Protein AF-A0A8T1V384-F1 (afdb_monomer)

pLDDT: mean 71.71, std 11.44, range [40.44, 91.75]

Secondary structure (DSSP, 8-state):
--------HHHHHHHHHHHHHHHHHHHHHHHTTTHHHHHHHHHHT--GGG-----

Radius of gyration: 18.66 Å; Cα contacts (8 Å, |Δi|>4): 16; chains: 1; bounding box: 36×17×56 Å

Organism: NCBI:txid29920

Nearest PDB structures (foldseek):
  6m10-assembly3_D  TM=4.233E-01  e=6.270E+00  Pseudomonas aeruginosa PAO1
  1etq-assembly1_A  TM=3.494E-01  e=8.924E+00  Escherichia coli

Structure (mmCIF, N/CA/C/O backbone):
data_AF-A0A8T1V384-F1
#
_entry.id   AF-A0A8T1V384-F1
#
loop_
_atom_site.group_PDB
_atom_site.id
_atom_site.type_symbol
_atom_site.label_atom_id
_atom_site.label_alt_id
_atom_site.label_comp_id
_atom_site.label_asym_id
_atom_site.label_entity_id
_atom_site.label_seq_id
_atom_site.pdbx_PDB_ins_code
_atom_site.Cartn_x
_atom_site.Cartn_y
_atom_site.Cartn_z
_atom_site.occupancy
_atom_site.B_iso_or_equiv
_atom_site.auth_seq_id
_atom_site.auth_comp_id
_atom_site.auth_asym_id
_atom_site.auth_atom_id
_atom_site.pdbx_PDB_model_num
ATOM 1 N N . MET A 1 1 ? 7.635 3.098 -37.068 1.00 44.59 1 MET A N 1
ATOM 2 C CA . MET A 1 1 ? 8.516 2.470 -36.065 1.00 44.59 1 MET A CA 1
ATOM 3 C C . MET A 1 1 ? 8.314 3.243 -34.782 1.00 44.59 1 MET A C 1
ATOM 5 O O . MET A 1 1 ? 8.768 4.377 -34.710 1.00 44.59 1 MET A O 1
ATOM 9 N N . ASP A 1 2 ? 7.558 2.690 -33.836 1.00 52.84 2 ASP A N 1
ATOM 10 C CA . ASP A 1 2 ? 7.440 3.258 -32.493 1.00 52.84 2 ASP A CA 1
ATOM 11 C C . ASP A 1 2 ? 8.798 3.142 -31.806 1.00 52.84 2 ASP A C 1
ATOM 13 O O . ASP A 1 2 ? 9.151 2.100 -31.253 1.00 52.84 2 ASP A O 1
ATOM 17 N N . ALA A 1 3 ? 9.593 4.206 -31.897 1.00 58.22 3 ALA A N 1
ATOM 18 C CA . ALA A 1 3 ? 10.771 4.377 -31.072 1.00 58.22 3 ALA A CA 1
ATOM 19 C C . ALA A 1 3 ? 10.281 4.596 -29.637 1.00 58.22 3 ALA A C 1
ATOM 21 O O . ALA A 1 3 ? 10.124 5.724 -29.179 1.00 58.22 3 ALA A O 1
ATOM 22 N N . ARG A 1 4 ? 9.966 3.501 -28.937 1.00 65.44 4 ARG A N 1
ATOM 23 C CA . ARG A 1 4 ? 9.849 3.518 -27.481 1.00 65.44 4 ARG A CA 1
ATOM 24 C C . ARG A 1 4 ? 11.232 3.868 -26.968 1.00 65.44 4 ARG A C 1
ATOM 26 O O . ARG A 1 4 ? 12.099 3.003 -26.902 1.00 65.44 4 ARG A O 1
ATOM 33 N N . GLU A 1 5 ? 11.440 5.150 -26.706 1.00 73.69 5 GLU A N 1
ATOM 34 C CA . GLU A 1 5 ? 12.674 5.648 -26.127 1.00 73.69 5 GLU A CA 1
ATOM 35 C C . GLU A 1 5 ? 12.892 4.905 -24.809 1.00 73.69 5 GLU A C 1
ATOM 37 O O . GLU A 1 5 ? 12.103 4.998 -23.861 1.00 73.69 5 GLU A O 1
ATOM 42 N N . GLU A 1 6 ? 13.891 4.027 -24.810 1.00 81.06 6 GLU A N 1
ATOM 43 C CA . GLU A 1 6 ? 14.055 3.076 -23.730 1.00 81.06 6 GLU A CA 1
ATOM 44 C C . GLU A 1 6 ? 14.687 3.794 -22.543 1.00 81.06 6 GLU A C 1
ATOM 46 O O . GLU A 1 6 ? 15.824 4.260 -22.599 1.00 81.06 6 GLU A O 1
ATOM 51 N N . MET A 1 7 ? 13.927 3.908 -21.454 1.00 82.88 7 MET A N 1
ATOM 52 C CA . MET A 1 7 ? 14.399 4.593 -20.257 1.00 82.88 7 MET A CA 1
ATOM 53 C C . MET A 1 7 ? 15.672 3.932 -19.727 1.00 82.88 7 MET A C 1
ATOM 55 O O . MET A 1 7 ? 15.747 2.704 -19.577 1.00 82.88 7 MET A O 1
ATOM 59 N N . THR A 1 8 ? 16.645 4.760 -19.358 1.00 91.12 8 THR A N 1
ATOM 60 C CA . THR A 1 8 ? 17.842 4.292 -18.660 1.00 91.12 8 THR A CA 1
ATOM 61 C C . THR A 1 8 ? 17.457 3.601 -17.344 1.00 91.12 8 THR A C 1
ATOM 63 O O . THR A 1 8 ? 16.417 3.917 -16.749 1.00 91.12 8 THR A O 1
ATOM 66 N N . PRO A 1 9 ? 18.287 2.682 -16.824 1.00 91.19 9 PRO A N 1
ATOM 67 C CA . PRO A 1 9 ? 18.006 2.010 -15.555 1.00 91.19 9 PRO A CA 1
ATOM 68 C C . PRO A 1 9 ? 17.716 2.981 -14.395 1.00 91.19 9 PRO A C 1
ATOM 70 O O . PRO A 1 9 ? 16.808 2.739 -13.601 1.00 91.19 9 PRO A O 1
ATOM 73 N N . GLY A 1 10 ? 18.425 4.115 -14.334 1.00 91.75 10 GLY A N 1
ATOM 74 C CA . GLY A 1 10 ? 18.202 5.147 -13.317 1.00 91.75 10 GLY A CA 1
ATOM 75 C C . GLY A 1 10 ? 16.838 5.832 -13.439 1.00 91.75 10 GLY A C 1
ATOM 76 O O . GLY A 1 10 ? 16.156 6.032 -12.434 1.00 91.75 10 GLY A O 1
ATOM 77 N N . GLN A 1 11 ? 16.397 6.124 -14.664 1.00 82.50 11 GLN A N 1
ATOM 78 C CA . GLN A 1 11 ? 15.072 6.694 -14.921 1.00 82.50 11 GLN A CA 1
ATOM 79 C C . GLN A 1 11 ? 13.952 5.703 -14.577 1.00 82.50 11 GLN A C 1
ATOM 81 O O . GLN A 1 11 ? 12.967 6.097 -13.957 1.00 82.50 11 GLN A O 1
ATOM 86 N N . LYS A 1 12 ? 14.120 4.410 -14.891 1.00 86.06 12 LYS A N 1
ATOM 87 C CA . LYS A 1 12 ? 13.161 3.358 -14.502 1.00 86.06 12 LYS A CA 1
ATOM 88 C C . LYS A 1 12 ? 13.005 3.287 -12.978 1.00 86.06 12 LYS A C 1
ATOM 90 O O . LYS A 1 12 ? 11.887 3.294 -12.471 1.00 86.06 12 LYS A O 1
ATOM 95 N N . GLN A 1 13 ? 14.116 3.294 -12.237 1.00 88.75 13 GLN A N 1
ATOM 96 C CA . GLN A 1 13 ? 14.090 3.300 -10.767 1.00 88.75 13 GLN A CA 1
ATOM 97 C C . GLN A 1 13 ? 13.466 4.572 -10.187 1.00 88.75 13 GLN A C 1
ATOM 99 O O . GLN A 1 13 ? 12.776 4.521 -9.170 1.00 88.75 13 GLN A O 1
ATOM 104 N N . PHE A 1 14 ? 13.718 5.725 -10.806 1.00 83.38 14 PHE A N 1
ATOM 105 C CA . PHE A 1 14 ? 13.102 6.984 -10.401 1.00 83.38 14 PHE A CA 1
ATOM 106 C C . PHE A 1 14 ? 11.578 6.944 -10.562 1.00 83.38 14 PHE A C 1
ATOM 108 O O . PHE A 1 14 ? 10.866 7.229 -9.605 1.00 83.38 14 PHE A O 1
ATOM 115 N N . VAL A 1 15 ? 11.081 6.489 -11.715 1.00 83.12 15 VAL A N 1
ATOM 116 C CA . VAL A 1 15 ? 9.640 6.350 -11.975 1.00 83.12 15 VAL A CA 1
ATOM 117 C C . VAL A 1 15 ? 8.973 5.388 -10.992 1.00 83.12 15 VAL A C 1
ATOM 119 O O . VAL A 1 15 ? 7.931 5.723 -10.435 1.00 83.12 15 VAL A O 1
ATOM 122 N N . VAL A 1 16 ? 9.587 4.233 -10.713 1.00 85.25 16 VAL A N 1
ATOM 123 C CA . VAL A 1 16 ? 9.073 3.286 -9.706 1.00 85.25 16 VAL A CA 1
ATOM 124 C C . VAL A 1 16 ? 8.943 3.951 -8.333 1.00 85.25 16 VAL A C 1
ATOM 126 O O . VAL A 1 16 ? 7.904 3.817 -7.691 1.00 85.25 16 VAL A O 1
ATOM 129 N N . ARG A 1 17 ? 9.952 4.720 -7.901 1.00 83.19 17 ARG A N 1
ATOM 130 C CA . ARG A 1 17 ? 9.899 5.457 -6.628 1.00 83.19 17 ARG A CA 1
ATOM 131 C C . ARG A 1 17 ? 8.800 6.517 -6.610 1.00 83.19 17 ARG A C 1
ATOM 133 O O . ARG A 1 17 ? 8.131 6.663 -5.593 1.00 83.19 17 ARG A O 1
ATOM 140 N N . CYS A 1 18 ? 8.584 7.229 -7.715 1.00 77.06 18 CYS A N 1
ATOM 141 C CA . CYS A 1 18 ? 7.489 8.193 -7.823 1.00 77.06 18 CYS A CA 1
ATOM 142 C C . CYS A 1 18 ? 6.120 7.515 -7.694 1.00 77.06 18 CYS A C 1
ATOM 144 O O . CYS A 1 18 ? 5.275 8.018 -6.962 1.00 77.06 18 CYS A O 1
ATOM 146 N N . TYR A 1 19 ? 5.911 6.365 -8.342 1.00 75.62 19 TYR A N 1
ATOM 147 C CA . TYR A 1 19 ? 4.664 5.608 -8.204 1.00 75.62 19 TYR A CA 1
ATOM 148 C C . TYR A 1 19 ? 4.440 5.105 -6.780 1.00 75.62 19 TYR A C 1
ATOM 150 O O . TYR A 1 19 ? 3.347 5.269 -6.256 1.00 75.62 19 TYR A O 1
ATOM 158 N N . GLN A 1 20 ? 5.473 4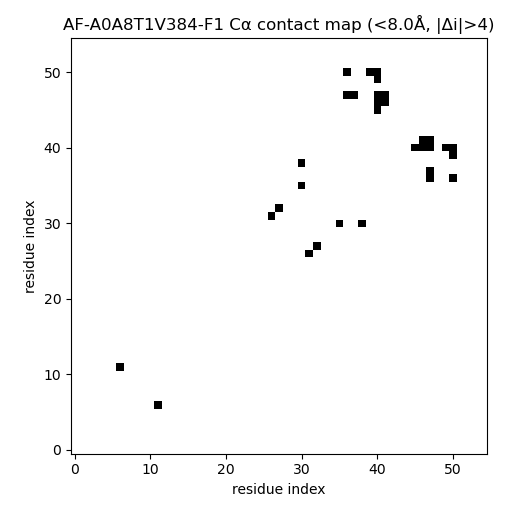.561 -6.133 1.00 78.88 20 GLN A N 1
ATOM 159 C CA . GLN A 1 20 ? 5.386 4.137 -4.732 1.00 78.88 20 GLN A CA 1
ATOM 160 C C . GLN A 1 20 ? 5.038 5.304 -3.806 1.00 78.88 20 GLN A C 1
ATOM 162 O O . GLN A 1 20 ? 4.231 5.150 -2.898 1.00 78.88 20 GLN A O 1
ATOM 167 N N . LEU A 1 21 ? 5.620 6.482 -4.040 1.00 75.00 21 LEU A N 1
ATOM 168 C CA . LEU A 1 21 ? 5.332 7.667 -3.241 1.00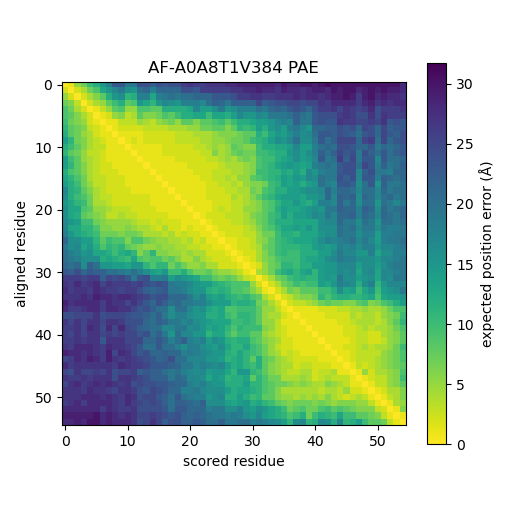 75.00 21 LEU A CA 1
ATOM 169 C C . LEU A 1 21 ? 3.904 8.177 -3.468 1.00 75.00 21 LEU A C 1
ATOM 171 O O . LEU A 1 21 ? 3.237 8.529 -2.503 1.00 75.00 21 LEU A O 1
ATOM 175 N N . MET A 1 22 ? 3.419 8.177 -4.713 1.00 73.12 22 MET A N 1
ATOM 176 C CA . MET A 1 22 ? 2.026 8.524 -5.011 1.00 73.12 22 MET A CA 1
ATOM 177 C C . MET A 1 22 ? 1.044 7.534 -4.383 1.00 73.12 22 MET A C 1
ATOM 179 O O . MET A 1 22 ? 0.071 7.982 -3.800 1.00 73.12 22 MET A O 1
ATOM 183 N N . ASP A 1 23 ? 1.316 6.229 -4.433 1.00 75.62 23 ASP A N 1
ATOM 184 C CA . ASP A 1 23 ? 0.481 5.191 -3.810 1.00 75.62 23 ASP A CA 1
ATOM 185 C C . ASP A 1 23 ? 0.442 5.339 -2.279 1.00 75.62 23 ASP A C 1
ATOM 187 O O . ASP A 1 23 ? -0.615 5.269 -1.656 1.00 75.62 23 ASP A O 1
ATOM 191 N N . ILE A 1 24 ? 1.586 5.656 -1.660 1.00 76.12 24 ILE A N 1
ATOM 192 C CA . ILE A 1 24 ? 1.669 5.956 -0.225 1.00 76.12 24 ILE A CA 1
ATOM 193 C C . ILE A 1 24 ? 0.890 7.226 0.123 1.00 76.12 24 ILE A C 1
ATOM 195 O O . ILE A 1 24 ? 0.164 7.231 1.114 1.00 76.12 24 ILE A O 1
ATOM 199 N N . GLU A 1 25 ? 1.025 8.301 -0.653 1.00 73.44 25 GLU A N 1
ATOM 200 C CA 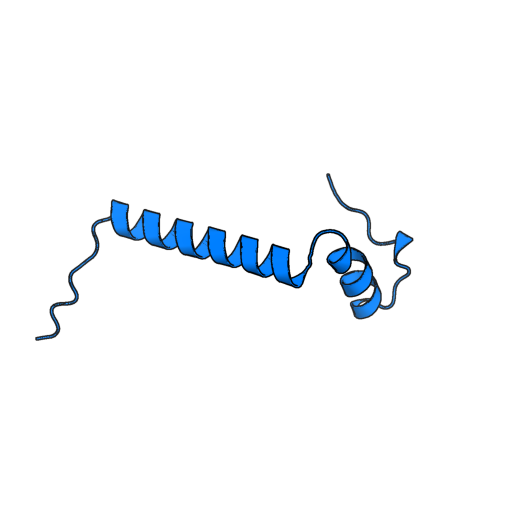. GLU A 1 25 ? 0.312 9.558 -0.403 1.00 73.44 25 GLU A CA 1
ATOM 201 C C . GLU A 1 25 ? -1.188 9.438 -0.705 1.00 73.44 25 GLU A C 1
ATOM 203 O O . GLU A 1 25 ? -2.000 9.993 0.030 1.00 73.44 25 GLU A O 1
ATOM 208 N N . GLU A 1 26 ? -1.583 8.659 -1.713 1.00 71.81 26 GLU A N 1
ATOM 209 C CA . GLU A 1 26 ? -2.978 8.342 -2.022 1.00 71.81 26 GLU A CA 1
ATOM 210 C C . GLU A 1 26 ? -3.595 7.495 -0.909 1.00 71.81 26 GLU A C 1
ATOM 212 O O . GLU A 1 26 ? -4.651 7.850 -0.385 1.00 71.81 26 GLU A O 1
ATOM 217 N N . ALA A 1 27 ? -2.903 6.449 -0.453 1.00 64.19 27 ALA A N 1
ATOM 218 C CA . ALA A 1 27 ? -3.305 5.691 0.723 1.00 64.19 27 ALA A CA 1
ATOM 219 C C . ALA A 1 27 ? -3.378 6.605 1.956 1.00 64.19 27 ALA A C 1
ATOM 221 O O . ALA A 1 27 ? -4.345 6.567 2.714 1.00 64.19 27 ALA A O 1
ATOM 222 N N . ARG A 1 28 ? -2.409 7.497 2.157 1.00 66.56 28 ARG A N 1
ATOM 223 C CA . ARG A 1 28 ? -2.406 8.434 3.285 1.00 66.56 28 ARG A CA 1
ATOM 224 C C . ARG A 1 28 ? -3.537 9.455 3.202 1.00 66.56 28 ARG A C 1
ATOM 226 O O . ARG A 1 28 ? -4.086 9.800 4.243 1.00 66.56 28 ARG A O 1
ATOM 233 N N . ALA A 1 29 ? -3.915 9.911 2.015 1.00 67.62 29 ALA A N 1
ATOM 234 C CA . ALA A 1 29 ? -5.045 10.808 1.802 1.00 67.62 29 ALA A CA 1
ATOM 235 C C . ALA A 1 29 ? -6.388 10.078 1.974 1.00 67.62 29 ALA A C 1
ATOM 237 O O . ALA A 1 29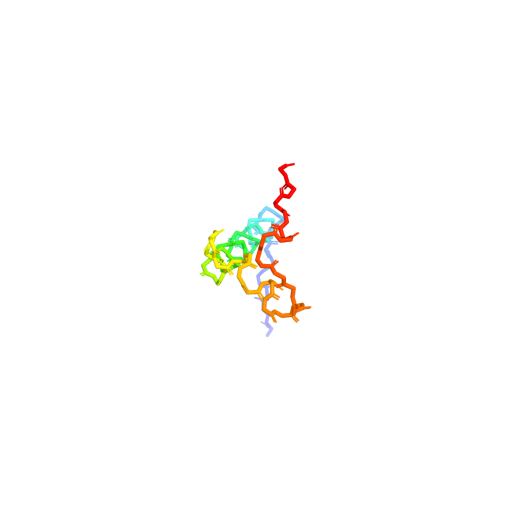 ? -7.292 10.592 2.635 1.00 67.62 29 ALA A O 1
ATOM 238 N N . ALA A 1 30 ? -6.508 8.861 1.439 1.00 60.50 30 ALA A N 1
ATOM 239 C CA . ALA A 1 30 ? -7.705 8.030 1.530 1.00 60.50 30 ALA A CA 1
ATOM 240 C C . ALA A 1 30 ? -7.968 7.558 2.968 1.00 60.50 30 ALA A C 1
ATOM 242 O O . ALA A 1 30 ? -9.096 7.621 3.465 1.00 60.50 30 ALA A O 1
ATOM 243 N N . PHE A 1 31 ? -6.916 7.121 3.655 1.00 56.91 31 PHE A N 1
ATOM 244 C CA . PHE A 1 31 ? -6.990 6.568 5.002 1.00 56.91 31 PHE A CA 1
ATOM 245 C C . PHE A 1 31 ? -6.708 7.596 6.101 1.00 56.91 31 PHE A C 1
ATOM 247 O O . PHE A 1 31 ? -7.017 7.331 7.259 1.00 56.91 31 PHE A O 1
ATOM 254 N N . GLY A 1 32 ? -6.185 8.776 5.749 1.00 56.47 32 GLY A N 1
ATOM 255 C CA . GLY A 1 32 ? -6.071 9.973 6.581 1.00 56.47 32 GLY A CA 1
ATOM 256 C C . GLY A 1 32 ? -5.886 9.693 8.063 1.00 56.47 32 GLY A C 1
ATOM 257 O O . GLY A 1 32 ? -6.841 9.943 8.777 1.00 56.47 32 GLY A O 1
ATOM 258 N N . ILE A 1 33 ? -4.724 9.155 8.477 1.00 55.88 33 ILE A N 1
ATOM 259 C CA . ILE A 1 33 ? -4.155 8.884 9.833 1.00 55.88 33 ILE A CA 1
ATOM 260 C C . ILE A 1 33 ? -5.135 8.461 10.961 1.00 55.88 33 ILE A C 1
ATOM 262 O O . ILE A 1 33 ? -4.878 7.493 11.670 1.00 55.88 33 ILE A O 1
ATOM 266 N N . HIS A 1 34 ? -6.256 9.147 11.141 1.00 53.72 34 HIS A N 1
ATOM 267 C CA . HIS A 1 34 ? -7.371 8.809 12.020 1.00 53.72 34 HIS A CA 1
ATOM 268 C C . HIS A 1 34 ? -8.489 7.996 11.339 1.00 53.72 34 HIS A C 1
ATOM 270 O O . HIS A 1 34 ? -9.146 7.200 12.009 1.00 53.72 34 HIS A O 1
ATOM 276 N N . ARG A 1 35 ? -8.696 8.133 10.021 1.00 59.25 35 ARG A N 1
ATOM 277 C CA . ARG A 1 35 ? -9.806 7.481 9.300 1.00 59.25 35 ARG A CA 1
ATOM 278 C C . ARG A 1 35 ? -9.591 5.977 9.117 1.00 59.25 35 ARG A C 1
ATOM 280 O O . ARG A 1 35 ? -10.567 5.236 9.061 1.00 59.25 35 ARG A O 1
ATOM 287 N N . THR A 1 36 ? -8.343 5.503 9.088 1.00 70.56 36 THR A N 1
ATOM 288 C CA . THR A 1 36 ? -8.011 4.081 8.903 1.00 70.56 36 THR A CA 1
ATOM 289 C C . THR A 1 36 ? -8.611 3.203 9.989 1.00 70.56 36 THR A C 1
ATOM 291 O O . THR A 1 36 ? -9.179 2.166 9.676 1.00 70.56 36 THR A O 1
ATOM 294 N N . ARG A 1 37 ? -8.524 3.602 11.266 1.00 68.38 37 ARG A N 1
ATOM 295 C CA . ARG A 1 37 ? -9.006 2.760 12.374 1.00 68.38 37 ARG A CA 1
ATOM 296 C C . ARG A 1 37 ? -10.525 2.643 12.357 1.00 68.38 37 ARG A C 1
ATOM 298 O O . ARG A 1 37 ? -11.034 1.535 12.484 1.00 68.38 37 ARG A O 1
ATOM 305 N N . GLU A 1 38 ? -11.245 3.744 12.143 1.00 71.00 38 GLU A N 1
ATOM 306 C CA . GLU A 1 38 ? -12.710 3.722 12.024 1.00 71.00 38 GLU A CA 1
ATOM 307 C C . GLU A 1 38 ? -13.181 2.964 10.784 1.00 71.00 38 GLU A C 1
ATOM 309 O O . GLU A 1 38 ? -14.123 2.180 10.872 1.00 71.00 38 GLU A O 1
ATOM 314 N N . LEU A 1 39 ? -12.517 3.146 9.639 1.00 70.25 39 LEU A N 1
ATOM 315 C CA . LEU A 1 39 ? -12.865 2.441 8.406 1.00 70.25 39 LEU A CA 1
ATOM 316 C C . LEU A 1 39 ? -12.581 0.938 8.510 1.00 70.25 39 LEU A C 1
ATOM 318 O O . LEU A 1 39 ? -13.437 0.138 8.145 1.00 70.25 39 LEU A O 1
ATOM 322 N N . VAL A 1 40 ? -11.434 0.542 9.068 1.00 71.75 40 VAL A N 1
ATOM 323 C CA . VAL A 1 40 ? -11.088 -0.869 9.314 1.00 71.75 40 VAL A CA 1
ATOM 324 C C . VAL A 1 40 ? -12.058 -1.494 10.315 1.00 71.75 40 VAL A C 1
ATOM 326 O O . VAL A 1 40 ? -12.582 -2.577 10.061 1.00 71.75 40 VAL A O 1
ATOM 329 N N . ALA A 1 41 ? -12.362 -0.794 11.411 1.00 76.00 41 ALA A N 1
ATOM 330 C CA . ALA A 1 41 ? -13.339 -1.241 12.397 1.00 76.00 41 ALA A CA 1
ATOM 331 C C . ALA A 1 41 ? -14.728 -1.443 11.772 1.00 76.00 41 ALA A C 1
ATOM 333 O O . ALA A 1 41 ? -15.360 -2.476 11.987 1.00 76.00 41 ALA A O 1
ATOM 334 N N . LYS A 1 42 ? -15.169 -0.504 10.926 1.00 75.31 42 LYS A N 1
ATOM 335 C CA . LYS A 1 42 ? -16.452 -0.574 10.217 1.00 75.31 42 LYS A CA 1
ATOM 336 C C . LYS A 1 42 ? -16.500 -1.703 9.182 1.00 75.31 42 LYS A C 1
ATOM 338 O O . LYS A 1 42 ? -17.516 -2.383 9.104 1.00 75.31 42 LYS A O 1
ATOM 343 N N . CYS A 1 43 ? -15.429 -1.930 8.420 1.00 7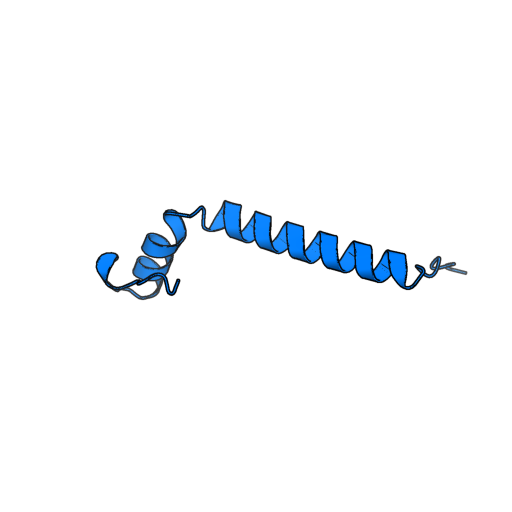2.50 43 CYS A N 1
ATOM 344 C CA . CYS A 1 43 ? -15.350 -3.026 7.447 1.00 72.50 43 CYS A CA 1
ATOM 345 C C . CYS A 1 43 ? -15.353 -4.408 8.111 1.00 72.50 43 CYS A C 1
ATOM 347 O O . CYS A 1 43 ? -15.934 -5.345 7.574 1.00 72.50 43 CYS A O 1
ATOM 349 N N . LEU A 1 44 ? -14.710 -4.534 9.272 1.00 77.88 44 LEU A N 1
ATOM 350 C CA . LEU A 1 44 ? -14.620 -5.794 10.011 1.00 77.88 44 LEU A CA 1
ATOM 351 C C . LEU A 1 44 ? -15.774 -5.990 11.008 1.00 77.88 44 LEU A C 1
ATOM 353 O O . LEU A 1 44 ? -15.888 -7.059 11.598 1.00 77.88 44 LEU A O 1
ATOM 357 N N . GLY A 1 45 ? -16.619 -4.973 11.213 1.00 79.12 45 GLY A N 1
ATOM 358 C CA . GLY A 1 45 ? -17.717 -5.011 12.181 1.00 79.12 45 GLY A CA 1
ATOM 359 C C . GLY A 1 45 ? -17.250 -5.096 13.639 1.00 79.12 45 GLY A C 1
ATOM 360 O O . GLY A 1 45 ? -17.948 -5.668 14.473 1.00 79.12 45 GLY A O 1
ATOM 361 N N . ILE A 1 46 ? -16.070 -4.556 13.951 1.00 81.12 46 ILE A N 1
ATOM 362 C CA . ILE A 1 46 ? -15.459 -4.598 15.288 1.00 81.12 46 ILE 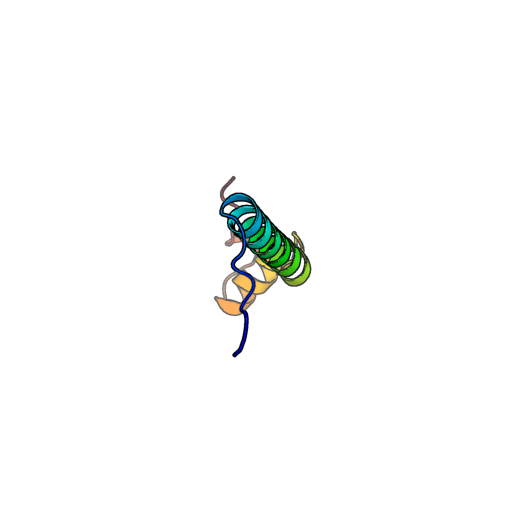A CA 1
ATOM 363 C C . ILE A 1 46 ? -15.447 -3.211 15.936 1.00 81.12 46 ILE A C 1
ATOM 365 O O . ILE A 1 46 ? -15.575 -2.188 15.264 1.00 81.12 46 ILE A O 1
ATOM 369 N N . ALA A 1 47 ? -15.279 -3.156 17.258 1.00 77.44 47 ALA A N 1
ATOM 370 C CA . ALA A 1 47 ? -15.158 -1.884 17.961 1.00 77.44 47 ALA A CA 1
ATOM 371 C C . ALA A 1 47 ? -13.867 -1.152 17.550 1.00 77.44 47 ALA A C 1
ATOM 373 O O . ALA A 1 47 ? -12.802 -1.758 17.442 1.00 77.44 47 ALA A O 1
ATOM 374 N N . HIS A 1 48 ? -13.935 0.173 17.388 1.00 71.25 48 HIS A N 1
ATOM 375 C CA . HIS A 1 48 ? -12.783 1.004 17.009 1.00 71.25 48 HIS A CA 1
ATOM 376 C C . HIS A 1 48 ? -11.558 0.799 17.923 1.00 71.25 48 HIS A C 1
ATOM 378 O O . HIS A 1 48 ? -10.423 0.759 17.450 1.00 71.25 48 HIS A O 1
ATOM 384 N N . GLY A 1 49 ? -11.785 0.603 19.229 1.00 71.88 49 GLY A N 1
ATOM 385 C CA . GLY A 1 49 ? -10.726 0.354 20.214 1.00 71.88 49 GLY A CA 1
ATOM 386 C C . GLY A 1 49 ? -9.974 -0.970 20.031 1.00 71.88 49 GLY A C 1
ATOM 387 O O . GLY A 1 49 ? -8.897 -1.128 20.595 1.00 71.88 49 GLY A O 1
ATOM 388 N N . THR A 1 50 ? -10.506 -1.901 19.235 1.00 75.38 50 THR A N 1
ATOM 389 C CA . THR A 1 50 ? -9.884 -3.201 18.940 1.00 75.38 50 THR A CA 1
ATOM 390 C C . THR A 1 50 ? -8.803 -3.095 17.862 1.00 75.38 50 THR A C 1
ATOM 392 O O . THR A 1 50 ? -7.884 -3.911 17.832 1.00 75.38 50 THR A O 1
ATOM 395 N N . VAL A 1 51 ? -8.866 -2.083 16.990 1.00 70.75 51 VAL A N 1
ATOM 396 C CA . VAL A 1 51 ? -7.836 -1.855 15.968 1.00 70.75 51 VAL A CA 1
ATOM 397 C C . VAL A 1 51 ? -6.630 -1.212 16.645 1.00 70.75 51 VAL A C 1
ATOM 399 O O . VAL A 1 51 ? -6.660 -0.017 16.935 1.00 70.75 51 VAL A O 1
ATOM 402 N N . SER A 1 52 ? -5.582 -1.984 16.927 1.00 68.19 52 SER A N 1
ATOM 403 C CA . SER A 1 52 ? -4.315 -1.468 17.458 1.00 68.19 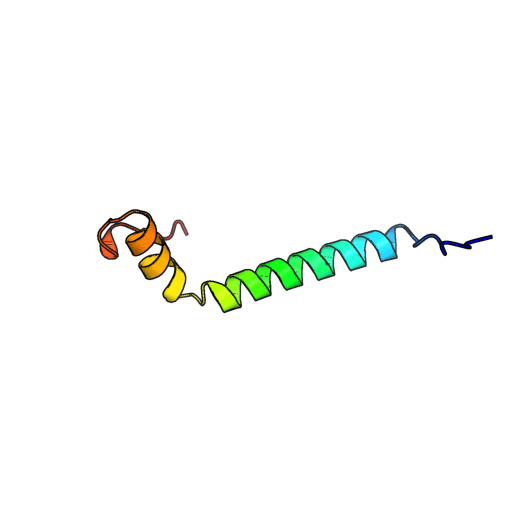52 SER A CA 1
ATOM 404 C C . SER A 1 52 ? -3.364 -1.109 16.320 1.00 68.19 52 SER A C 1
ATOM 406 O O . SER A 1 52 ? -3.232 -1.865 15.358 1.00 68.19 52 SER A O 1
ATOM 408 N N . THR A 1 53 ? -2.690 0.034 16.426 1.00 57.62 53 THR A N 1
ATOM 409 C CA . THR A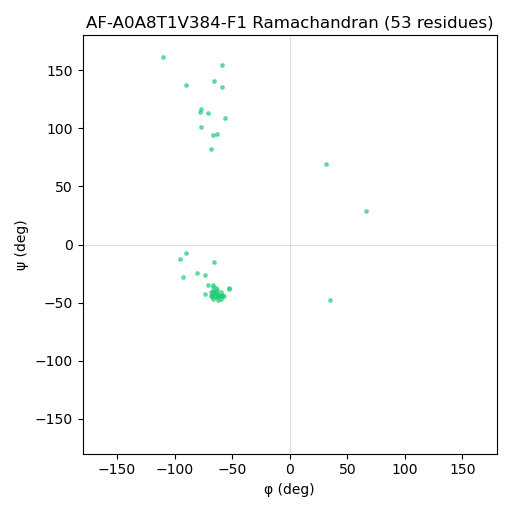 1 53 ? -1.579 0.362 15.530 1.00 57.62 53 THR A CA 1
ATOM 410 C C . THR A 1 53 ? -0.364 -0.429 16.002 1.00 57.62 53 THR A C 1
ATOM 412 O O . THR A 1 53 ? 0.091 -0.229 17.127 1.00 57.62 53 THR A O 1
ATOM 415 N N . VAL A 1 54 ? 0.153 -1.335 15.171 1.00 54.34 54 VAL A N 1
ATOM 416 C CA . VAL A 1 54 ? 1.483 -1.911 15.410 1.00 54.34 54 VAL A CA 1
ATOM 417 C C . VAL A 1 54 ? 2.487 -0.795 15.123 1.00 54.34 54 VAL A C 1
ATOM 419 O O . VAL A 1 54 ? 2.527 -0.299 13.997 1.00 54.34 54 VAL A O 1
ATOM 422 N N . MET A 1 55 ? 3.181 -0.332 16.167 1.00 40.44 55 MET A N 1
ATOM 423 C CA . MET A 1 55 ? 4.274 0.641 16.055 1.00 40.44 55 MET A CA 1
ATOM 424 C C . MET A 1 55 ? 5.510 0.013 15.422 1.00 40.44 55 MET A C 1
ATOM 426 O O . MET A 1 55 ? 5.783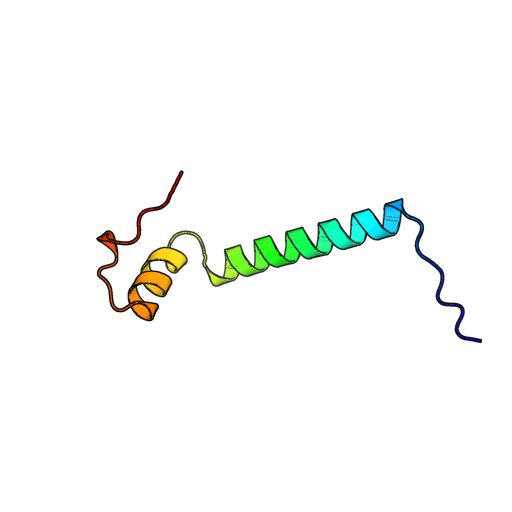 -1.167 15.737 1.00 40.44 55 MET A O 1
#

Mean predicted aligned error: 13.02 Å

Sequence (55 aa):
MDAREEMTPGQKQFVVRCYQLMDIEEARAAFGIHRTRELVAKCLGIAHGTVSTVM

Solvent-accessible surface area (backbone atoms only — not comparable to full-atom values): 3393 Å² total; per-residue (Å²): 131,88,77,71,79,74,70,52,74,69,54,50,53,49,52,53,52,52,50,54,50,49,52,50,50,48,49,44,64,76,30,43,91,69,46,42,41,52,51,51,16,62,76,71,73,47,61,50,86,72,59,72,82,85,126

Foldseek 3Di:
DPPPVDDDPVRVVVVVVVVVVVVVVVCCVVCVVVNVLVVVCVVVVHDSVVDDDDD